Protein AF-A0A2E5GSG2-F1 (afdb_monomer_lite)

Sequence (131 aa):
MFDDRYSVNEILQDSNKKTLSARGALSRLFRVILDDFNITPMGWNRRMDTYLNDPVNGLPRSGKPRHTARGNINKQMASDPMTIKTFLKMMRFLGATRIRFSVELTIRKKVTQHSVELQFSEHQEPDEHEK

Foldseek 3Di:
DFPQPDFPQRLQPDQQSCLVVAPAPLLNVLSNVCNVVSPHPVNLVVLLVVCQPPCVNVHDPDDDRSVVVSVVLRSLNRGGPHDPVSSVVVCVSVVPQKDKDWDWDDDPNDIDIDIDIDGDDDDDDPPPPDD

Radius of gyration: 17.09 Å; chains: 1; bounding box: 40×28×60 Å

Secondary structure (DSSP, 8-state):
-----S-HHHHHHSTTTTGGG--SHHHHHHHHHHHHTT--HHHHHHHHHHHHH-GGGT--SSSHHHHHHHHHHHHHHH-SSPPHHHHHHHHHHTT-SEEEEEEEEEETTEEEEEEEEEEPPP--PPPS---

Structure (mmCIF, N/CA/C/O backbone):
data_AF-A0A2E5GSG2-F1
#
_entry.id   AF-A0A2E5GSG2-F1
#
loop_
_atom_site.group_PDB
_atom_site.id
_atom_site.type_symbol
_atom_site.label_atom_id
_atom_site.label_alt_id
_atom_site.label_comp_id
_atom_site.label_asym_id
_atom_site.label_entity_id
_atom_site.label_seq_id
_atom_site.pdbx_PDB_ins_code
_atom_site.Cartn_x
_atom_site.Cartn_y
_atom_site.Cartn_z
_atom_site.occupancy
_atom_site.B_iso_or_equiv
_atom_site.auth_seq_id
_atom_site.auth_comp_id
_atom_site.auth_asym_id
_atom_site.auth_atom_id
_atom_site.pdbx_PDB_model_num
ATOM 1 N N . MET A 1 1 ? 7.151 16.034 3.644 1.00 49.78 1 MET A N 1
ATOM 2 C CA . MET A 1 1 ? 8.365 15.202 3.515 1.00 49.78 1 MET A CA 1
ATOM 3 C C . MET A 1 1 ? 8.014 13.840 4.089 1.00 49.78 1 MET A C 1
ATOM 5 O O . MET A 1 1 ? 7.419 13.828 5.157 1.00 49.78 1 MET A O 1
ATOM 9 N N . PHE A 1 2 ? 8.235 12.740 3.365 1.00 58.16 2 PHE A N 1
ATOM 10 C CA . PHE A 1 2 ? 8.037 11.401 3.932 1.00 58.16 2 PHE A CA 1
ATOM 11 C C . PHE A 1 2 ? 9.218 11.108 4.862 1.00 58.16 2 PHE A C 1
ATOM 13 O O . PHE A 1 2 ? 10.358 11.375 4.483 1.00 58.16 2 PHE A O 1
ATOM 20 N N . ASP A 1 3 ? 8.939 10.671 6.086 1.00 63.97 3 ASP A N 1
ATOM 21 C CA . ASP A 1 3 ? 9.963 10.253 7.042 1.00 63.97 3 ASP A CA 1
ATOM 22 C C . ASP A 1 3 ? 10.120 8.730 6.931 1.00 63.97 3 ASP A C 1
ATOM 24 O O . ASP A 1 3 ? 9.380 7.956 7.546 1.00 63.97 3 ASP A O 1
ATOM 28 N N . ASP A 1 4 ? 11.030 8.317 6.050 1.00 71.94 4 ASP A N 1
ATOM 29 C CA . ASP A 1 4 ? 11.254 6.921 5.681 1.00 71.94 4 ASP A CA 1
ATOM 30 C C . ASP A 1 4 ? 12.302 6.313 6.625 1.00 71.94 4 ASP A C 1
ATOM 32 O O . ASP A 1 4 ? 13.493 6.261 6.322 1.00 71.94 4 ASP A O 1
ATOM 36 N N . ARG A 1 5 ? 11.857 5.861 7.803 1.00 83.50 5 ARG A N 1
ATOM 37 C CA . ARG A 1 5 ? 12.744 5.271 8.827 1.00 83.50 5 ARG A CA 1
ATOM 38 C C . ARG A 1 5 ? 13.402 3.960 8.387 1.00 83.50 5 ARG A C 1
ATOM 40 O O . ARG A 1 5 ? 14.458 3.604 8.898 1.00 83.50 5 ARG A O 1
ATOM 47 N N . TYR A 1 6 ? 12.742 3.227 7.496 1.00 91.12 6 TYR A N 1
ATOM 48 C CA . TYR A 1 6 ? 13.184 1.931 6.998 1.00 91.12 6 TYR A CA 1
ATOM 49 C C . TYR A 1 6 ? 13.087 1.915 5.481 1.00 91.12 6 TYR A C 1
ATOM 51 O O . TYR A 1 6 ? 12.114 2.399 4.906 1.00 91.12 6 TYR A O 1
ATOM 59 N N . SER A 1 7 ? 14.065 1.304 4.831 1.00 93.12 7 SER A N 1
ATOM 60 C CA . SER A 1 7 ? 13.979 0.967 3.420 1.00 93.12 7 SER A CA 1
ATOM 61 C C . SER A 1 7 ? 12.933 -0.123 3.171 1.00 93.12 7 SER A C 1
ATOM 63 O O . SER A 1 7 ? 12.577 -0.914 4.048 1.00 93.12 7 SER A O 1
ATOM 65 N N . VAL A 1 8 ? 12.482 -0.212 1.919 1.00 93.81 8 VAL A N 1
ATOM 66 C CA . VAL A 1 8 ? 11.583 -1.278 1.453 1.00 93.81 8 VAL A CA 1
ATOM 67 C C . VAL A 1 8 ? 12.141 -2.662 1.781 1.00 93.81 8 VAL A C 1
ATOM 69 O O . VAL A 1 8 ? 11.413 -3.505 2.293 1.00 93.81 8 VAL A O 1
ATOM 72 N N . ASN A 1 9 ? 13.431 -2.898 1.528 1.00 94.94 9 ASN A N 1
ATOM 73 C CA . ASN A 1 9 ? 14.046 -4.201 1.779 1.00 94.94 9 ASN A CA 1
ATOM 74 C C . ASN A 1 9 ? 14.049 -4.554 3.267 1.00 94.94 9 ASN A C 1
ATOM 76 O O . ASN A 1 9 ? 13.704 -5.680 3.609 1.00 94.94 9 ASN A O 1
ATOM 80 N N . GLU A 1 10 ? 14.364 -3.597 4.143 1.00 95.69 10 GLU A N 1
ATOM 81 C CA . GLU A 1 10 ? 14.314 -3.824 5.590 1.00 95.69 10 GLU A CA 1
ATOM 82 C C . GLU A 1 10 ? 12.904 -4.174 6.063 1.00 95.69 10 GLU A C 1
ATOM 84 O O . GLU A 1 10 ? 12.758 -5.034 6.923 1.00 95.69 10 GLU A O 1
ATOM 89 N N . ILE A 1 11 ? 11.863 -3.536 5.517 1.00 96.62 11 ILE A N 1
ATOM 90 C CA . ILE A 1 11 ? 10.471 -3.889 5.831 1.00 96.62 11 ILE A CA 1
ATOM 91 C C . ILE A 1 11 ? 10.158 -5.294 5.298 1.00 96.62 11 ILE A C 1
ATOM 93 O O . ILE A 1 11 ? 9.633 -6.118 6.033 1.00 96.62 11 ILE A O 1
ATOM 97 N N . LEU A 1 12 ? 10.487 -5.603 4.043 1.00 96.81 12 LEU A N 1
ATOM 98 C CA . LEU A 1 12 ? 10.094 -6.871 3.418 1.00 96.81 12 LEU A CA 1
ATOM 99 C C . LEU A 1 12 ? 10.829 -8.102 3.969 1.00 96.81 12 LEU A C 1
ATOM 101 O O . LEU A 1 12 ? 10.276 -9.201 3.904 1.00 96.81 12 LEU A O 1
ATOM 105 N N . GLN A 1 13 ? 12.052 -7.939 4.475 1.00 96.56 13 GLN A N 1
ATOM 106 C CA . GLN A 1 13 ? 12.850 -9.021 5.070 1.00 96.56 13 GLN A CA 1
ATOM 107 C C . GLN A 1 13 ? 12.551 -9.256 6.553 1.00 96.56 13 GLN A C 1
ATOM 109 O O . GLN A 1 13 ? 12.884 -10.314 7.081 1.00 96.56 13 GLN A O 1
ATOM 114 N N . ASP A 1 14 ? 11.945 -8.283 7.230 1.00 96.75 14 ASP A N 1
ATOM 115 C CA . ASP A 1 14 ? 11.563 -8.413 8.629 1.00 96.75 14 ASP A CA 1
ATOM 116 C C . ASP A 1 14 ? 10.425 -9.432 8.790 1.00 96.75 14 ASP A C 1
ATOM 118 O O . ASP A 1 14 ? 9.463 -9.429 8.016 1.00 96.75 14 ASP A O 1
ATOM 122 N N . SER A 1 15 ? 10.527 -10.295 9.804 1.00 93.56 15 SER A N 1
ATOM 123 C CA . SER A 1 15 ? 9.582 -11.393 10.033 1.00 93.56 15 SER A CA 1
ATOM 124 C C . SER A 1 15 ? 8.163 -10.938 10.369 1.00 93.56 15 SER A C 1
ATOM 126 O O . SER A 1 15 ? 7.250 -11.739 10.237 1.00 93.56 15 SER A O 1
ATOM 128 N N . ASN A 1 16 ? 7.969 -9.684 10.792 1.00 94.12 16 ASN A N 1
ATOM 129 C CA . ASN A 1 16 ? 6.645 -9.098 11.025 1.00 94.12 16 ASN A CA 1
ATOM 130 C C . ASN A 1 16 ? 6.389 -7.856 10.162 1.00 94.12 16 ASN A C 1
ATOM 132 O O . ASN A 1 16 ? 5.552 -7.009 10.500 1.00 94.12 16 ASN A O 1
ATOM 136 N N . LYS A 1 17 ? 7.171 -7.688 9.089 1.00 96.31 17 LYS A N 1
ATOM 137 C CA . LYS A 1 17 ? 7.152 -6.518 8.202 1.00 96.31 17 LYS A CA 1
ATOM 138 C C . LYS A 1 17 ? 7.311 -5.185 8.930 1.00 96.31 17 LYS A C 1
ATOM 140 O O . LYS A 1 17 ? 6.848 -4.151 8.449 1.00 96.31 17 LYS A O 1
ATOM 145 N N . LYS A 1 18 ? 7.945 -5.182 10.108 1.00 95.94 18 LYS A N 1
ATOM 146 C CA . LYS A 1 18 ? 8.046 -4.021 11.006 1.00 95.94 18 LYS A CA 1
ATOM 147 C C . LYS A 1 18 ? 6.684 -3.458 11.433 1.00 95.94 18 LYS A C 1
ATOM 149 O O . LYS A 1 18 ? 6.550 -2.257 11.668 1.00 95.94 18 LYS A O 1
ATOM 154 N N . THR A 1 19 ? 5.646 -4.283 11.542 1.00 95.31 19 THR A N 1
ATOM 155 C CA . THR A 1 19 ? 4.272 -3.839 11.857 1.00 95.31 19 THR A CA 1
ATOM 156 C C . THR A 1 19 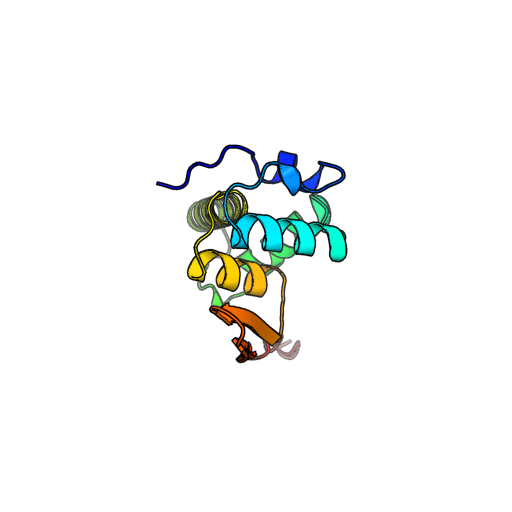? 4.190 -3.081 13.187 1.00 95.31 19 THR A C 1
ATOM 158 O O . THR A 1 19 ? 3.503 -2.060 13.300 1.00 95.31 19 THR A O 1
ATOM 161 N N . LEU A 1 20 ? 4.936 -3.537 14.198 1.00 92.62 20 LEU A N 1
ATOM 162 C CA . LEU A 1 20 ? 4.915 -2.935 15.532 1.00 92.62 20 LEU A CA 1
ATOM 163 C C . LEU A 1 20 ? 5.548 -1.540 15.578 1.00 92.62 20 LEU A C 1
ATOM 165 O O . LEU A 1 20 ? 5.104 -0.715 16.372 1.00 92.62 20 LEU A O 1
ATOM 169 N N . SER A 1 21 ? 6.521 -1.252 14.708 1.00 92.81 21 SER A N 1
ATOM 170 C CA . SER A 1 21 ? 7.226 0.036 14.666 1.00 92.81 21 SER A CA 1
ATOM 171 C C . SER A 1 21 ? 6.594 1.067 13.724 1.00 92.81 21 SER A C 1
ATOM 173 O O . SER A 1 21 ? 7.143 2.156 13.562 1.00 92.81 21 SER A O 1
ATOM 175 N N . ALA A 1 22 ? 5.461 0.738 13.096 1.00 94.50 22 ALA A N 1
ATOM 176 C CA . ALA A 1 22 ? 4.704 1.662 12.259 1.00 94.50 22 ALA A CA 1
ATOM 177 C C . ALA A 1 22 ? 3.981 2.721 13.106 1.00 94.50 22 ALA A C 1
ATOM 179 O O . ALA A 1 22 ? 3.277 2.380 14.058 1.00 94.50 22 ALA A O 1
ATOM 180 N N . ARG A 1 23 ? 4.125 3.998 12.738 1.00 92.12 23 ARG A N 1
ATOM 181 C CA . ARG A 1 23 ? 3.545 5.142 13.463 1.00 92.12 23 ARG A CA 1
ATOM 182 C C . ARG A 1 23 ? 2.130 5.492 12.999 1.00 92.12 23 ARG A C 1
ATOM 184 O O . ARG A 1 23 ? 1.329 5.966 13.799 1.00 92.12 23 ARG A O 1
ATOM 191 N N . GLY A 1 24 ? 1.811 5.273 11.721 1.00 92.19 24 GLY A N 1
ATOM 192 C CA . GLY A 1 24 ? 0.481 5.531 11.156 1.00 92.19 24 GLY A CA 1
ATOM 193 C C . GLY A 1 24 ? -0.420 4.294 11.116 1.00 92.19 24 GLY A C 1
ATOM 194 O O . GLY A 1 24 ? 0.041 3.209 10.767 1.00 92.19 24 GLY A O 1
ATOM 195 N N . ALA A 1 25 ? -1.725 4.459 11.373 1.00 94.69 25 ALA A N 1
ATOM 196 C CA . ALA A 1 25 ? -2.702 3.365 11.272 1.00 94.69 25 ALA A CA 1
ATOM 197 C C . ALA A 1 25 ? -2.700 2.706 9.880 1.00 94.69 25 ALA A C 1
ATOM 199 O O . ALA A 1 25 ? -2.710 1.483 9.777 1.00 94.69 25 ALA A O 1
ATOM 200 N N . LEU A 1 26 ? -2.601 3.508 8.811 1.00 96.31 26 LEU A N 1
ATOM 201 C CA . LEU A 1 26 ? -2.512 2.999 7.439 1.00 96.31 26 LEU A CA 1
ATOM 202 C C . LEU A 1 26 ? -1.153 2.369 7.121 1.00 96.31 26 LEU A C 1
ATOM 204 O O . LEU A 1 26 ? -1.118 1.372 6.410 1.00 96.31 26 LEU A O 1
ATOM 208 N N . SER A 1 27 ? -0.048 2.894 7.666 1.00 96.50 27 SER A N 1
ATOM 209 C CA . SER A 1 27 ? 1.272 2.259 7.533 1.00 96.50 27 SER A CA 1
ATOM 210 C C . SER A 1 27 ? 1.270 0.876 8.180 1.00 96.50 27 SER A C 1
ATOM 212 O O . SER A 1 27 ? 1.775 -0.087 7.610 1.00 96.50 27 SER A O 1
ATOM 214 N N . ARG A 1 28 ? 0.682 0.775 9.381 1.00 96.69 28 ARG A N 1
ATOM 215 C CA . ARG A 1 28 ? 0.551 -0.482 10.114 1.00 96.69 28 ARG A CA 1
ATOM 216 C C . ARG A 1 28 ? -0.334 -1.460 9.352 1.00 96.69 28 ARG A C 1
ATOM 218 O O . ARG A 1 28 ? 0.095 -2.582 9.121 1.00 96.69 28 ARG A O 1
ATOM 225 N N . LEU A 1 29 ? -1.519 -1.024 8.922 1.00 96.81 29 LEU A N 1
ATOM 226 C CA . LEU A 1 29 ? -2.429 -1.844 8.123 1.00 96.81 29 LEU A CA 1
ATOM 227 C C . LEU A 1 29 ? -1.751 -2.344 6.843 1.00 96.81 29 LEU A C 1
ATOM 229 O O . LEU A 1 29 ? -1.853 -3.517 6.511 1.00 96.81 29 LEU A O 1
ATOM 233 N N . PHE A 1 30 ? -1.012 -1.477 6.150 1.00 97.38 30 PHE A N 1
ATOM 234 C CA . PHE A 1 30 ? -0.273 -1.867 4.956 1.00 97.38 30 PHE A CA 1
ATOM 235 C C . PHE A 1 30 ? 0.775 -2.946 5.243 1.00 97.38 30 PHE A C 1
ATOM 237 O O . PHE A 1 30 ? 0.870 -3.908 4.491 1.00 97.38 30 PHE A O 1
ATOM 244 N N . ARG A 1 31 ? 1.533 -2.826 6.339 1.00 97.44 31 ARG A N 1
ATOM 245 C CA . ARG A 1 31 ? 2.529 -3.835 6.737 1.00 97.44 31 ARG A CA 1
ATOM 246 C C . ARG A 1 31 ? 1.896 -5.174 7.109 1.00 97.44 31 ARG A C 1
ATOM 248 O O . ARG A 1 31 ? 2.438 -6.194 6.705 1.00 97.44 31 ARG A O 1
ATOM 255 N N . VAL A 1 32 ? 0.736 -5.167 7.772 1.00 97.50 32 VAL A N 1
ATOM 256 C CA . VAL A 1 32 ? -0.056 -6.389 8.007 1.00 97.50 32 VAL A CA 1
ATOM 257 C C . VAL A 1 32 ? -0.448 -7.031 6.678 1.00 97.50 32 VAL A C 1
ATOM 259 O O . VAL A 1 32 ? -0.187 -8.205 6.477 1.00 97.50 32 VAL A O 1
ATOM 262 N N . ILE A 1 33 ? -0.953 -6.253 5.715 1.00 97.25 33 ILE A N 1
ATOM 263 C CA . ILE A 1 33 ? -1.299 -6.771 4.380 1.00 97.25 33 ILE A CA 1
ATOM 264 C C . ILE A 1 33 ? -0.068 -7.371 3.678 1.00 97.25 33 ILE A C 1
ATOM 266 O O . ILE A 1 33 ? -0.159 -8.419 3.046 1.00 97.25 33 ILE A O 1
ATOM 270 N N . LEU A 1 34 ? 1.105 -6.738 3.773 1.00 97.50 34 LEU A N 1
ATOM 271 C CA . LEU A 1 34 ? 2.333 -7.310 3.208 1.00 97.50 34 LEU A CA 1
ATOM 272 C C . LEU A 1 34 ? 2.696 -8.657 3.844 1.00 97.50 34 LEU A C 1
ATOM 274 O O . LEU A 1 34 ? 3.278 -9.500 3.161 1.00 97.50 34 LEU A O 1
ATOM 278 N N . ASP A 1 35 ? 2.398 -8.832 5.127 1.00 97.06 35 ASP A N 1
ATOM 279 C CA . ASP A 1 35 ? 2.647 -10.063 5.869 1.00 97.06 35 ASP A CA 1
ATOM 280 C C . ASP A 1 35 ? 1.634 -11.152 5.497 1.00 97.06 35 ASP A C 1
ATOM 282 O O . ASP A 1 35 ? 2.030 -12.226 5.050 1.00 97.06 35 ASP A O 1
ATOM 286 N N . ASP A 1 36 ? 0.339 -10.825 5.536 1.00 97.19 36 ASP A N 1
ATOM 287 C CA . ASP A 1 36 ? -0.775 -11.721 5.197 1.00 97.19 36 ASP A CA 1
ATOM 288 C C . ASP A 1 36 ? -0.636 -12.309 3.784 1.00 97.19 36 ASP A C 1
ATOM 290 O O . ASP A 1 36 ? -0.896 -13.489 3.553 1.00 97.19 36 ASP A O 1
ATOM 294 N N . PHE A 1 37 ? -0.190 -11.493 2.822 1.00 96.06 37 PHE A N 1
ATOM 295 C CA . PHE A 1 37 ? 0.038 -11.918 1.437 1.00 96.06 37 PHE A CA 1
ATOM 296 C C . PHE A 1 37 ? 1.469 -12.412 1.170 1.00 96.06 37 PHE A C 1
ATOM 298 O O . PHE A 1 37 ? 1.838 -12.620 0.011 1.00 96.06 37 PHE A O 1
ATOM 305 N N . ASN A 1 38 ? 2.285 -12.584 2.216 1.00 96.06 38 ASN A N 1
ATOM 306 C CA . ASN A 1 38 ? 3.673 -13.043 2.161 1.00 96.06 38 ASN A CA 1
ATOM 307 C C . ASN A 1 38 ? 4.506 -12.330 1.078 1.00 96.06 38 ASN A C 1
ATOM 309 O O . ASN A 1 38 ? 5.191 -12.941 0.249 1.00 96.06 38 ASN A O 1
ATOM 313 N N . ILE A 1 39 ? 4.429 -11.000 1.045 1.00 96.94 39 ILE A N 1
ATOM 314 C CA . ILE A 1 39 ? 5.160 -10.204 0.065 1.00 96.94 39 ILE A CA 1
ATOM 315 C C . ILE A 1 39 ? 6.650 -10.221 0.421 1.00 96.94 39 ILE A C 1
ATOM 317 O O . ILE A 1 39 ? 7.089 -9.683 1.442 1.00 96.94 39 ILE A O 1
ATOM 321 N N . THR A 1 40 ? 7.440 -10.847 -0.449 1.00 96.88 40 THR A N 1
ATOM 322 C CA . THR A 1 40 ? 8.902 -10.940 -0.341 1.00 96.88 40 THR A CA 1
ATOM 323 C C . THR A 1 40 ? 9.592 -9.860 -1.182 1.00 96.88 40 THR A C 1
ATOM 325 O O . THR A 1 40 ? 8.970 -9.302 -2.091 1.00 96.88 40 THR A O 1
ATOM 328 N N . PRO A 1 41 ? 10.895 -9.585 -0.970 1.00 96.94 41 PRO A N 1
ATOM 329 C CA . PRO A 1 41 ? 11.660 -8.703 -1.858 1.00 96.94 41 PRO A CA 1
ATOM 330 C C . PRO A 1 41 ? 11.600 -9.127 -3.334 1.00 96.94 41 PRO A C 1
ATOM 332 O O . PRO A 1 41 ? 11.491 -8.286 -4.225 1.00 96.94 41 PRO A O 1
ATOM 335 N N . MET A 1 42 ? 11.609 -10.436 -3.604 1.00 96.25 42 MET A N 1
ATOM 336 C CA . MET A 1 42 ? 11.469 -10.972 -4.960 1.00 96.25 42 MET A CA 1
ATOM 337 C C . MET A 1 42 ? 10.071 -10.698 -5.531 1.00 96.25 42 MET A C 1
ATOM 339 O O . MET A 1 42 ? 9.954 -10.204 -6.652 1.00 96.25 42 MET A O 1
ATOM 343 N N . GLY A 1 43 ? 9.016 -10.952 -4.748 1.00 96.19 43 GLY A N 1
ATOM 344 C CA . GLY A 1 43 ? 7.636 -10.659 -5.145 1.00 96.19 43 GLY A CA 1
ATOM 345 C C . GLY A 1 43 ? 7.402 -9.167 -5.395 1.00 96.19 43 GLY A C 1
ATOM 346 O O . GLY A 1 43 ? 6.737 -8.795 -6.360 1.00 96.19 43 GLY A O 1
ATOM 347 N N . TRP A 1 44 ? 8.011 -8.304 -4.580 1.00 96.62 44 TRP A N 1
ATOM 348 C CA . TRP A 1 44 ? 7.987 -6.857 -4.779 1.00 96.62 44 TRP A CA 1
ATOM 349 C C . TRP A 1 44 ? 8.667 -6.440 -6.082 1.00 96.62 44 TRP A C 1
ATOM 351 O O . TRP A 1 44 ? 8.094 -5.668 -6.847 1.00 96.62 44 TRP A O 1
ATOM 361 N N . ASN A 1 45 ? 9.858 -6.975 -6.370 1.00 96.00 45 ASN A N 1
ATOM 362 C CA . ASN A 1 45 ? 10.569 -6.683 -7.615 1.00 96.00 45 ASN A CA 1
ATOM 363 C C . ASN A 1 45 ? 9.775 -7.126 -8.846 1.00 96.00 45 ASN A C 1
ATOM 365 O O . ASN A 1 45 ? 9.644 -6.341 -9.778 1.00 96.00 45 ASN A O 1
ATOM 369 N N . ARG A 1 46 ? 9.159 -8.315 -8.817 1.00 95.44 46 ARG A N 1
ATOM 370 C CA . ARG A 1 46 ? 8.293 -8.775 -9.911 1.00 95.44 46 ARG A CA 1
ATOM 371 C C . ARG A 1 46 ? 7.134 -7.806 -10.164 1.00 95.44 46 ARG A C 1
ATOM 373 O O . ARG A 1 46 ? 6.893 -7.428 -11.304 1.00 95.44 46 ARG A O 1
ATOM 380 N N . ARG A 1 47 ? 6.452 -7.354 -9.105 1.00 95.25 47 ARG A N 1
ATOM 381 C CA . ARG A 1 47 ? 5.365 -6.360 -9.207 1.00 95.25 47 ARG A CA 1
ATOM 382 C C . ARG A 1 47 ? 5.864 -5.001 -9.689 1.00 95.25 47 ARG A C 1
ATOM 384 O O . ARG A 1 47 ? 5.185 -4.339 -10.466 1.00 95.25 47 ARG A O 1
ATOM 391 N N . MET A 1 48 ? 7.059 -4.598 -9.261 1.00 95.81 48 MET A N 1
ATOM 392 C CA . MET A 1 48 ? 7.712 -3.384 -9.744 1.00 95.81 48 MET A CA 1
ATOM 393 C C . MET A 1 48 ? 7.966 -3.460 -11.246 1.00 95.81 48 MET A C 1
ATOM 395 O O . MET A 1 48 ? 7.707 -2.491 -11.952 1.00 95.81 48 MET A O 1
ATOM 399 N N . ASP A 1 49 ? 8.443 -4.597 -11.742 1.00 93.94 49 ASP A N 1
ATOM 400 C CA . ASP A 1 49 ? 8.694 -4.779 -13.167 1.00 93.94 49 ASP A CA 1
ATOM 401 C C . ASP A 1 49 ? 7.385 -4.755 -13.966 1.00 93.94 49 ASP A C 1
ATOM 403 O O . ASP A 1 49 ? 7.319 -4.051 -14.971 1.00 93.94 49 ASP A O 1
ATOM 407 N N . THR A 1 50 ? 6.317 -5.397 -13.475 1.00 92.56 50 THR A N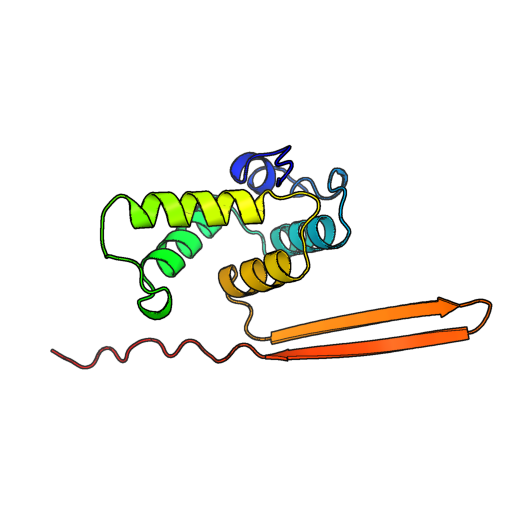 1
ATOM 408 C CA . THR A 1 50 ? 4.967 -5.270 -14.054 1.00 92.56 50 THR A CA 1
ATOM 409 C C . THR A 1 50 ? 4.515 -3.808 -14.105 1.00 92.56 50 THR A C 1
ATOM 411 O O . THR A 1 50 ? 4.178 -3.313 -15.174 1.00 92.56 50 THR A O 1
ATOM 414 N N . TYR A 1 51 ? 4.589 -3.080 -12.987 1.00 91.75 51 TYR A N 1
ATOM 415 C CA . TYR A 1 51 ? 4.202 -1.666 -12.915 1.00 91.75 51 TYR A CA 1
ATOM 416 C C . TYR A 1 51 ? 4.990 -0.783 -13.895 1.00 91.75 51 TYR A C 1
ATOM 418 O O . TYR A 1 51 ? 4.430 0.103 -14.53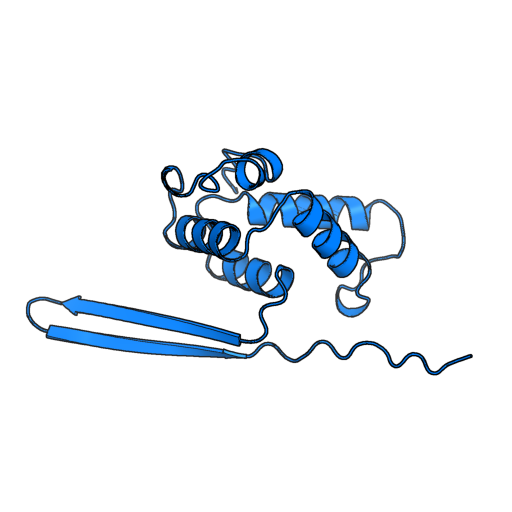7 1.00 91.75 51 TYR A O 1
ATOM 426 N N . LEU A 1 52 ? 6.301 -1.006 -14.022 1.00 91.69 52 LEU A N 1
ATOM 427 C CA . LEU A 1 52 ? 7.145 -0.224 -14.924 1.00 91.69 52 LEU A CA 1
ATOM 428 C C . LEU A 1 52 ? 6.918 -0.572 -16.402 1.00 91.69 52 LEU A C 1
ATOM 430 O O . LEU A 1 52 ? 7.250 0.243 -17.261 1.00 91.69 52 LEU A O 1
ATOM 434 N N . ASN A 1 53 ? 6.433 -1.774 -16.709 1.00 90.69 53 ASN A N 1
ATOM 435 C CA . ASN A 1 53 ? 6.183 -2.233 -18.077 1.00 90.69 53 ASN A CA 1
ATOM 436 C C . ASN A 1 53 ? 4.740 -2.009 -18.537 1.00 90.69 53 ASN A C 1
ATOM 438 O O . ASN A 1 53 ? 4.480 -2.078 -19.734 1.00 90.69 53 ASN A O 1
ATOM 442 N N . ASP A 1 54 ? 3.832 -1.721 -17.611 1.00 86.25 54 ASP A N 1
ATOM 443 C CA . ASP A 1 54 ? 2.441 -1.416 -17.910 1.00 86.25 54 ASP A CA 1
ATOM 444 C C . ASP A 1 54 ? 2.324 -0.071 -18.668 1.00 86.25 54 ASP A C 1
ATOM 446 O O . ASP A 1 54 ? 2.673 0.989 -18.121 1.00 86.25 54 ASP A O 1
ATOM 450 N N . PRO A 1 55 ? 1.841 -0.088 -19.928 1.00 84.50 55 PRO A N 1
ATOM 451 C CA . PRO A 1 55 ? 1.741 1.100 -20.769 1.00 84.50 55 PRO A CA 1
ATOM 452 C C . PRO A 1 55 ? 0.763 2.146 -20.218 1.00 84.50 55 PRO A C 1
ATOM 454 O O . PRO A 1 55 ? 0.941 3.334 -20.492 1.00 84.50 55 PRO A O 1
ATOM 457 N N . VAL A 1 56 ? -0.210 1.755 -19.385 1.00 83.12 56 VAL A N 1
ATOM 458 C CA . VAL A 1 56 ? -1.169 2.678 -18.751 1.00 83.12 56 VAL A CA 1
ATOM 459 C C . VAL A 1 56 ? -0.462 3.647 -17.800 1.00 83.12 56 VAL A C 1
ATOM 461 O O . VAL A 1 56 ? -0.919 4.773 -17.593 1.00 83.12 56 VAL A O 1
ATOM 464 N N . ASN A 1 57 ? 0.700 3.262 -17.263 1.00 84.25 57 ASN A N 1
ATOM 465 C CA . ASN A 1 57 ? 1.508 4.137 -16.415 1.00 84.25 57 ASN A CA 1
ATOM 466 C C . ASN A 1 57 ? 2.305 5.186 -17.212 1.00 84.25 57 ASN A C 1
ATOM 468 O O . ASN A 1 57 ? 2.952 6.042 -16.603 1.00 84.25 57 ASN A O 1
ATOM 472 N N . GLY A 1 58 ? 2.269 5.146 -18.553 1.00 83.81 58 GLY A N 1
ATOM 473 C CA . GLY A 1 58 ? 2.875 6.156 -19.428 1.00 83.81 58 GLY A CA 1
ATOM 474 C C . GLY A 1 58 ? 4.398 6.253 -19.306 1.00 83.81 58 GLY A C 1
ATOM 475 O O . GLY A 1 58 ? 4.979 7.313 -19.544 1.00 83.81 58 GLY A O 1
ATOM 476 N N . LEU A 1 59 ? 5.058 5.173 -18.876 1.00 86.94 59 LEU A N 1
ATOM 477 C CA . LEU A 1 59 ? 6.501 5.151 -18.663 1.00 86.94 59 LEU A CA 1
ATOM 478 C C . LEU A 1 59 ? 7.238 4.701 -19.934 1.00 86.94 59 LEU A C 1
ATOM 480 O O . LEU A 1 59 ? 6.894 3.671 -20.513 1.00 86.94 59 LEU A O 1
ATOM 484 N N . PRO A 1 60 ? 8.305 5.409 -20.348 1.00 85.31 60 PRO A N 1
ATOM 485 C CA . PRO A 1 60 ? 9.184 4.935 -21.410 1.00 85.31 60 PRO A CA 1
ATOM 486 C C . PRO A 1 60 ? 9.795 3.562 -21.085 1.00 85.31 60 PRO A C 1
ATOM 488 O O . PRO A 1 60 ? 10.057 3.233 -19.922 1.00 85.31 60 PRO A O 1
ATOM 491 N N . ARG A 1 61 ? 10.093 2.775 -22.128 1.00 77.62 61 ARG A N 1
ATOM 492 C CA . ARG A 1 61 ? 10.669 1.421 -21.999 1.00 77.62 61 ARG A CA 1
ATOM 493 C C . ARG A 1 61 ? 12.061 1.399 -21.359 1.00 77.62 61 ARG A C 1
ATOM 495 O O . ARG A 1 61 ? 12.444 0.389 -20.778 1.00 77.62 61 ARG A O 1
ATOM 502 N N . SER A 1 62 ? 12.805 2.505 -21.388 1.00 81.50 62 SER A N 1
ATOM 503 C CA . SER A 1 62 ? 14.140 2.595 -20.789 1.00 81.50 62 SER A CA 1
ATOM 504 C C . SER A 1 62 ? 14.463 3.999 -20.263 1.00 81.50 62 SER A C 1
ATOM 506 O O . SER A 1 62 ? 13.805 4.987 -20.589 1.00 81.50 62 SER A O 1
ATOM 508 N N . GLY A 1 63 ? 15.486 4.079 -19.406 1.00 86.38 63 GLY A N 1
ATOM 509 C CA . GLY A 1 63 ? 16.114 5.337 -19.004 1.00 86.38 63 GLY A CA 1
ATOM 510 C C . GLY A 1 63 ? 15.674 5.917 -17.656 1.00 86.38 63 GLY A C 1
ATOM 511 O O . GLY A 1 63 ? 14.997 5.287 -16.839 1.00 86.38 63 GLY A O 1
ATOM 512 N N . LYS A 1 64 ? 16.098 7.165 -17.426 1.00 88.75 64 LYS A N 1
ATOM 513 C CA . LYS A 1 64 ? 15.926 7.932 -16.178 1.00 88.75 64 LYS A CA 1
ATOM 514 C C . LYS A 1 64 ? 14.492 7.922 -15.608 1.00 88.75 64 LYS A C 1
ATOM 516 O O . LYS A 1 64 ? 14.370 7.734 -14.396 1.00 88.75 64 LYS A O 1
ATOM 521 N N . PRO A 1 65 ? 13.412 8.038 -16.412 1.00 88.38 65 PRO A N 1
ATOM 522 C CA . PRO A 1 65 ? 12.044 8.044 -15.886 1.00 88.38 65 PRO A CA 1
ATOM 523 C C . PRO A 1 65 ? 11.668 6.776 -15.107 1.00 88.38 65 PRO A C 1
ATOM 525 O O . PRO A 1 65 ? 11.009 6.869 -14.073 1.00 88.38 65 PRO A O 1
ATOM 528 N N . ARG A 1 66 ? 12.143 5.598 -15.537 1.00 92.00 66 ARG A N 1
ATOM 529 C CA . ARG A 1 66 ? 11.876 4.323 -14.847 1.00 92.00 66 ARG A CA 1
ATOM 530 C C . ARG A 1 66 ? 12.546 4.267 -13.480 1.00 92.00 66 ARG A C 1
ATOM 532 O O . ARG A 1 66 ? 11.924 3.857 -12.503 1.00 92.00 66 ARG A O 1
ATOM 539 N N . HIS A 1 67 ? 13.797 4.721 -13.393 1.00 90.69 67 HIS A N 1
ATOM 540 C CA . HIS A 1 67 ? 14.520 4.797 -12.122 1.00 90.69 67 HIS A CA 1
ATOM 541 C C . HIS A 1 67 ? 13.828 5.750 -11.145 1.00 90.69 67 HIS A C 1
ATOM 543 O O . HIS A 1 67 ? 13.649 5.412 -9.974 1.00 90.69 67 HIS A O 1
ATOM 549 N N . THR A 1 68 ? 13.372 6.907 -11.633 1.00 92.25 68 THR A N 1
ATOM 550 C CA . THR A 1 68 ? 12.593 7.857 -10.832 1.00 92.25 68 THR A CA 1
ATOM 551 C C . THR A 1 68 ? 11.270 7.248 -10.366 1.00 92.25 68 THR A C 1
ATOM 553 O O . THR A 1 68 ? 10.943 7.350 -9.185 1.00 92.25 68 THR A O 1
ATOM 556 N N . ALA A 1 69 ? 10.531 6.565 -11.245 1.00 92.81 69 ALA A N 1
ATOM 557 C CA . ALA A 1 69 ? 9.278 5.902 -10.892 1.00 92.81 69 ALA A CA 1
ATOM 558 C C . ALA A 1 69 ? 9.479 4.817 -9.819 1.00 92.81 69 ALA A C 1
ATOM 560 O O . ALA A 1 69 ? 8.779 4.832 -8.806 1.00 92.81 69 ALA A O 1
ATOM 561 N N . ARG A 1 70 ? 10.487 3.947 -9.981 1.00 94.69 70 ARG A N 1
ATOM 562 C CA . ARG A 1 70 ? 10.866 2.927 -8.987 1.00 94.69 70 ARG A CA 1
ATOM 563 C C . ARG A 1 70 ? 11.218 3.557 -7.639 1.00 94.69 70 ARG A C 1
ATOM 565 O O . ARG A 1 70 ? 10.708 3.128 -6.607 1.00 94.69 70 ARG A O 1
ATOM 572 N N . GLY A 1 71 ? 12.052 4.598 -7.645 1.00 94.19 71 GLY A N 1
ATOM 573 C CA . GLY A 1 71 ? 12.420 5.329 -6.432 1.00 94.19 71 GLY A CA 1
ATOM 574 C C . GLY A 1 71 ? 11.207 5.942 -5.730 1.00 94.19 71 GLY A C 1
ATOM 575 O O . GLY A 1 71 ? 11.086 5.845 -4.513 1.00 94.19 71 GLY A O 1
ATOM 576 N N . ASN A 1 72 ? 10.273 6.513 -6.492 1.00 93.62 72 ASN A N 1
ATOM 577 C CA . ASN A 1 72 ? 9.048 7.096 -5.951 1.00 93.62 72 ASN A CA 1
ATOM 578 C C . ASN A 1 72 ? 8.115 6.047 -5.338 1.00 93.62 72 ASN A C 1
ATOM 580 O O . ASN A 1 72 ? 7.570 6.295 -4.266 1.00 93.62 72 ASN A O 1
ATOM 584 N N . ILE A 1 73 ? 7.935 4.890 -5.985 1.00 95.12 73 ILE A N 1
ATOM 585 C CA . ILE A 1 73 ? 7.139 3.787 -5.426 1.00 95.12 73 ILE A CA 1
ATOM 586 C C . ILE A 1 73 ? 7.782 3.264 -4.141 1.00 95.12 73 ILE A C 1
ATOM 588 O O . ILE A 1 73 ? 7.090 3.121 -3.138 1.00 95.12 73 ILE A O 1
ATOM 592 N N . ASN A 1 74 ? 9.102 3.062 -4.128 1.00 95.62 74 ASN A N 1
ATOM 593 C CA . ASN A 1 74 ? 9.803 2.597 -2.932 1.00 95.62 74 ASN A CA 1
ATOM 594 C C . ASN A 1 74 ? 9.691 3.589 -1.763 1.00 95.62 74 ASN A C 1
ATOM 596 O O . ASN A 1 74 ? 9.418 3.171 -0.644 1.00 95.62 74 ASN A O 1
ATOM 600 N N . LYS A 1 75 ? 9.826 4.897 -2.015 1.00 94.06 75 LYS A N 1
ATOM 601 C CA . LYS A 1 75 ? 9.594 5.935 -0.993 1.00 94.06 75 LYS A CA 1
ATOM 602 C C . LYS A 1 75 ? 8.154 5.925 -0.485 1.00 94.06 75 LYS A C 1
ATOM 604 O O . LYS A 1 75 ? 7.896 6.003 0.706 1.00 94.06 75 LYS A O 1
ATOM 609 N N . GLN A 1 76 ? 7.188 5.791 -1.390 1.00 94.44 76 GLN A N 1
ATOM 610 C CA . GLN A 1 76 ? 5.774 5.732 -1.020 1.00 94.44 76 GLN A CA 1
ATOM 611 C C . GLN A 1 76 ? 5.459 4.502 -0.163 1.00 94.44 76 GLN A C 1
ATOM 613 O O . GLN A 1 76 ? 4.771 4.647 0.840 1.00 94.44 76 GLN A O 1
ATOM 618 N N . MET A 1 77 ? 6.002 3.335 -0.505 1.00 93.69 77 MET A N 1
ATOM 619 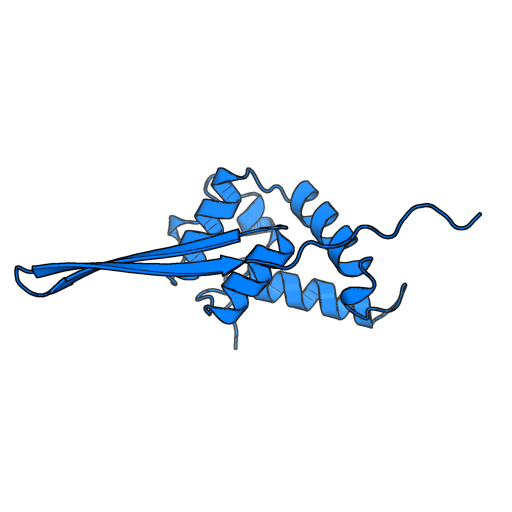C CA . MET A 1 77 ? 5.923 2.101 0.284 1.00 93.69 77 MET A CA 1
ATOM 620 C C . MET A 1 77 ? 6.554 2.260 1.675 1.00 93.69 77 MET A C 1
ATOM 622 O O . MET A 1 77 ? 5.975 1.822 2.665 1.00 93.69 77 MET A O 1
ATOM 626 N N . ALA A 1 78 ? 7.722 2.900 1.750 1.00 94.31 78 ALA A N 1
ATOM 627 C CA . ALA A 1 78 ? 8.461 3.105 2.994 1.00 94.31 78 ALA A CA 1
ATOM 628 C C . ALA A 1 78 ? 7.866 4.197 3.900 1.00 94.31 78 ALA A C 1
ATOM 630 O O . ALA A 1 78 ? 8.183 4.232 5.092 1.00 94.31 78 ALA A O 1
ATOM 631 N N . SER A 1 79 ? 7.003 5.059 3.350 1.00 93.25 79 SER A N 1
ATOM 632 C CA . SER A 1 79 ? 6.480 6.218 4.066 1.00 93.25 79 SER A CA 1
ATOM 633 C C . SER A 1 79 ? 5.772 5.848 5.363 1.00 93.25 79 SER A C 1
ATOM 635 O O . SER A 1 79 ? 4.908 4.973 5.406 1.00 93.25 79 SER A O 1
ATOM 637 N N . ASP A 1 80 ? 6.126 6.549 6.439 1.00 92.88 80 ASP A N 1
ATOM 638 C CA . ASP A 1 80 ? 5.490 6.378 7.736 1.00 92.88 80 ASP A CA 1
ATOM 639 C C . ASP A 1 80 ? 5.417 7.714 8.498 1.00 92.88 80 ASP A C 1
ATOM 641 O O . ASP A 1 80 ? 6.453 8.208 8.945 1.00 92.88 80 ASP A O 1
ATOM 645 N N . PRO A 1 81 ? 4.225 8.310 8.692 1.00 94.75 81 PRO A N 1
ATOM 646 C CA . PRO A 1 81 ? 2.905 7.758 8.384 1.00 94.75 81 PRO A CA 1
ATOM 647 C C . PRO A 1 81 ? 2.519 7.820 6.892 1.00 94.75 81 PRO A C 1
ATOM 649 O O . PRO A 1 81 ? 2.816 8.788 6.191 1.00 94.75 81 PRO A O 1
ATOM 652 N N . MET A 1 82 ? 1.773 6.813 6.427 1.00 94.81 82 MET A N 1
ATOM 653 C CA . MET A 1 82 ? 1.123 6.804 5.113 1.00 94.81 82 MET A CA 1
ATOM 654 C C . MET A 1 82 ? -0.141 7.668 5.083 1.00 94.81 82 MET A C 1
ATOM 656 O O . MET A 1 82 ? -0.972 7.626 5.990 1.00 94.81 82 MET A O 1
ATOM 660 N N . THR A 1 83 ? -0.343 8.373 3.968 1.00 95.62 83 THR A N 1
ATOM 661 C CA . THR A 1 83 ? -1.639 8.990 3.634 1.00 95.62 83 THR A CA 1
ATOM 662 C C . THR A 1 83 ? -2.581 7.969 2.989 1.00 95.62 83 THR A C 1
ATOM 664 O O . THR A 1 83 ? -2.120 7.003 2.380 1.00 95.62 83 THR A O 1
ATOM 667 N N . ILE A 1 84 ? -3.899 8.215 3.016 1.00 95.00 84 ILE A N 1
ATOM 668 C CA . ILE A 1 84 ? -4.878 7.358 2.319 1.00 95.00 84 ILE A CA 1
ATOM 669 C C . ILE A 1 84 ? -4.612 7.275 0.810 1.00 95.00 84 ILE A C 1
ATOM 671 O O . ILE A 1 84 ? -4.720 6.205 0.219 1.00 95.00 84 ILE A O 1
ATOM 675 N N . LYS A 1 85 ? -4.168 8.376 0.189 1.00 95.12 85 LYS A N 1
ATOM 676 C CA . LYS A 1 85 ? -3.789 8.409 -1.231 1.00 95.12 85 LYS A CA 1
ATOM 677 C C . LYS A 1 85 ? -2.612 7.475 -1.515 1.00 95.12 85 LYS A C 1
ATOM 679 O O . LYS A 1 85 ? -2.646 6.729 -2.491 1.00 95.12 85 LYS A O 1
ATOM 684 N N . THR A 1 86 ? -1.583 7.509 -0.665 1.00 95.69 86 THR A N 1
ATOM 685 C CA . THR A 1 86 ? -0.431 6.603 -0.768 1.00 95.69 86 THR A CA 1
ATOM 686 C C . THR A 1 86 ? -0.864 5.155 -0.571 1.00 95.69 86 THR A C 1
ATOM 688 O O . THR A 1 86 ? -0.524 4.312 -1.395 1.00 95.69 86 THR A O 1
ATOM 691 N N . PHE A 1 87 ? -1.666 4.883 0.461 1.00 96.25 87 PHE A N 1
ATOM 692 C CA . PHE A 1 87 ? -2.188 3.551 0.754 1.00 96.25 87 PHE A CA 1
ATOM 693 C C . PHE A 1 87 ? -2.947 2.961 -0.444 1.00 96.25 87 PHE A C 1
ATOM 695 O O . PHE A 1 87 ? -2.590 1.892 -0.930 1.00 96.25 87 PHE A O 1
ATOM 702 N N . LEU A 1 88 ? -3.923 3.690 -0.998 1.00 95.00 88 LEU A N 1
ATOM 703 C CA . LEU A 1 88 ? -4.697 3.248 -2.165 1.00 95.00 88 LEU A CA 1
ATOM 704 C C . LEU A 1 88 ? -3.816 3.005 -3.394 1.00 95.00 88 LEU A C 1
ATOM 706 O O . LEU A 1 88 ? -4.018 2.035 -4.122 1.00 95.00 88 LEU A O 1
ATOM 710 N N . LYS A 1 89 ? -2.808 3.857 -3.617 1.00 93.44 89 LYS A N 1
ATOM 711 C CA . LYS A 1 89 ? -1.843 3.649 -4.699 1.00 93.44 89 LYS A CA 1
ATOM 712 C C . LYS A 1 89 ? -1.034 2.364 -4.494 1.00 93.44 89 LYS A C 1
ATOM 714 O O . LYS A 1 89 ? -0.825 1.633 -5.457 1.00 93.44 89 LYS A O 1
ATOM 719 N N . MET A 1 90 ? -0.598 2.076 -3.268 1.00 95.81 90 MET A N 1
ATOM 720 C CA . MET A 1 90 ? 0.116 0.835 -2.959 1.00 95.81 90 MET A CA 1
ATOM 721 C C . MET A 1 90 ? -0.787 -0.397 -3.086 1.00 95.81 90 MET A C 1
ATOM 723 O O . MET A 1 90 ? -0.325 -1.426 -3.561 1.00 95.81 90 MET A O 1
ATOM 727 N N . MET A 1 91 ? -2.078 -0.297 -2.760 1.00 95.81 91 MET A N 1
ATOM 728 C CA . MET A 1 91 ? -3.035 -1.384 -3.009 1.00 95.81 91 MET A CA 1
ATOM 729 C C . MET A 1 91 ? -3.181 -1.695 -4.500 1.00 95.81 91 MET A C 1
ATOM 731 O O . MET A 1 91 ? -3.132 -2.861 -4.883 1.00 95.81 91 MET A O 1
ATOM 735 N N . ARG A 1 92 ? -3.273 -0.666 -5.354 1.00 91.25 92 ARG A N 1
ATOM 736 C CA . ARG A 1 92 ? -3.250 -0.855 -6.816 1.00 91.25 92 ARG A CA 1
ATOM 737 C C . ARG A 1 92 ? -1.954 -1.505 -7.281 1.00 91.25 92 ARG A C 1
ATOM 739 O O . ARG A 1 92 ? -1.993 -2.436 -8.069 1.00 91.25 92 ARG A O 1
ATOM 746 N N . PHE A 1 93 ? -0.817 -1.053 -6.756 1.00 93.81 93 PHE A N 1
ATOM 747 C CA . PHE A 1 93 ? 0.486 -1.648 -7.056 1.00 93.81 93 PHE A CA 1
ATOM 748 C C . PHE A 1 93 ? 0.568 -3.132 -6.646 1.00 93.81 93 PHE A C 1
ATOM 750 O O . PHE A 1 93 ? 1.167 -3.942 -7.350 1.00 93.81 93 PHE A O 1
ATOM 757 N N . LEU A 1 94 ? -0.061 -3.514 -5.531 1.00 94.38 94 LEU A N 1
ATOM 758 C CA . LEU A 1 94 ? -0.185 -4.915 -5.117 1.00 94.38 94 LEU A CA 1
ATOM 759 C C . LEU A 1 94 ? -1.183 -5.718 -5.971 1.00 94.38 94 LEU A C 1
ATOM 761 O O . LEU A 1 94 ? -1.265 -6.934 -5.807 1.00 94.38 94 LEU A O 1
ATOM 765 N N . GLY A 1 95 ? -1.897 -5.082 -6.901 1.00 91.75 95 GLY A N 1
ATOM 766 C CA . GLY A 1 95 ? -2.888 -5.730 -7.757 1.00 91.75 95 GLY A CA 1
ATOM 767 C C . GLY A 1 95 ? -4.217 -5.991 -7.053 1.00 91.75 95 GLY A C 1
ATOM 768 O O . GLY A 1 95 ? -4.921 -6.928 -7.413 1.00 91.75 95 GLY A O 1
ATOM 769 N N . ALA A 1 96 ? -4.565 -5.205 -6.030 1.00 93.00 96 ALA A N 1
ATOM 770 C CA . ALA A 1 96 ? -5.901 -5.276 -5.452 1.00 93.00 96 ALA A CA 1
ATOM 771 C C . ALA A 1 96 ? -6.947 -4.941 -6.528 1.00 93.00 96 ALA A C 1
ATOM 773 O O . ALA A 1 96 ? -6.796 -3.959 -7.252 1.00 93.00 96 ALA A O 1
ATOM 774 N N . THR A 1 97 ? -8.018 -5.730 -6.597 1.00 92.31 97 THR A N 1
ATOM 775 C CA . THR A 1 97 ? -9.158 -5.512 -7.510 1.00 92.31 97 THR A CA 1
ATOM 776 C C . THR A 1 97 ? -10.311 -4.784 -6.818 1.00 92.31 97 THR A C 1
ATOM 778 O O . THR A 1 97 ? -11.046 -4.015 -7.434 1.00 92.31 97 THR A O 1
ATOM 781 N N . ARG A 1 98 ? -10.439 -4.960 -5.500 1.00 93.00 98 ARG A N 1
ATOM 782 C CA . ARG A 1 98 ? -11.483 -4.364 -4.663 1.00 93.00 98 ARG A CA 1
ATOM 783 C C . ARG A 1 98 ? -10.918 -4.001 -3.296 1.00 93.00 98 ARG A C 1
ATOM 785 O O . ARG A 1 98 ? -10.143 -4.764 -2.725 1.00 93.00 98 ARG A O 1
ATOM 792 N N . ILE A 1 99 ? -11.340 -2.862 -2.748 1.00 94.12 99 ILE A N 1
ATOM 793 C CA . ILE A 1 99 ? -11.061 -2.469 -1.361 1.00 94.12 99 ILE A CA 1
ATOM 794 C C . ILE A 1 99 ? -12.365 -2.069 -0.691 1.00 94.12 99 ILE A C 1
ATOM 796 O O . ILE A 1 99 ? -13.081 -1.198 -1.181 1.00 94.12 99 ILE A O 1
ATOM 800 N N . ARG A 1 100 ? -12.623 -2.635 0.485 1.00 95.00 100 ARG A N 1
ATOM 801 C CA . ARG A 1 100 ? -13.688 -2.185 1.3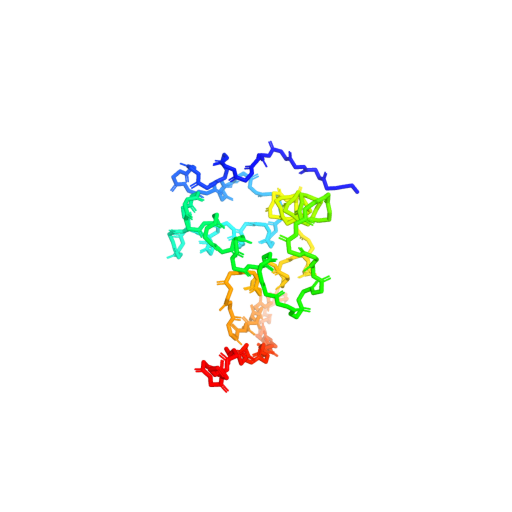76 1.00 95.00 100 ARG A CA 1
ATOM 802 C C . ARG A 1 100 ? -13.076 -1.624 2.653 1.00 95.00 100 ARG A C 1
ATOM 804 O O . ARG A 1 100 ? -12.370 -2.336 3.360 1.00 95.00 100 ARG A O 1
ATOM 811 N N . PHE A 1 101 ? -13.370 -0.366 2.957 1.00 93.75 101 PHE A N 1
ATOM 812 C CA . PHE A 1 101 ? -13.076 0.213 4.262 1.00 93.75 101 PHE A CA 1
ATOM 813 C C . PHE A 1 101 ? -14.287 0.021 5.156 1.00 93.75 101 PHE A C 1
ATOM 815 O O . PHE A 1 101 ? -15.384 0.438 4.793 1.00 93.75 101 PHE A O 1
ATOM 822 N N . SER A 1 102 ? -14.073 -0.566 6.327 1.00 94.81 102 SER A N 1
ATOM 823 C CA . SER A 1 102 ? -15.074 -0.654 7.384 1.00 94.81 102 SER A CA 1
ATOM 824 C C . SER A 1 102 ? -14.510 0.010 8.631 1.00 94.81 102 SER A C 1
ATOM 826 O O . SER A 1 102 ? -13.372 -0.257 9.013 1.00 94.81 102 SER A O 1
ATOM 828 N N . VAL A 1 103 ? -15.292 0.888 9.250 1.00 94.44 103 VAL A N 1
ATOM 829 C CA . VAL A 1 103 ? -14.934 1.564 10.497 1.00 94.44 103 VAL A CA 1
ATOM 830 C C . VAL A 1 103 ? -16.052 1.338 11.499 1.00 94.44 103 VAL A C 1
ATOM 832 O O . VAL A 1 103 ? -17.214 1.644 11.231 1.00 94.44 103 VAL A O 1
ATOM 835 N N . GLU A 1 104 ? -15.683 0.824 12.665 1.00 97.31 104 GLU A N 1
ATOM 836 C CA . GLU A 1 104 ? -16.546 0.783 13.835 1.00 97.31 104 GLU A CA 1
ATOM 837 C C . GLU A 1 104 ? -16.175 1.941 14.763 1.00 97.31 104 GLU A C 1
ATOM 839 O O . GLU A 1 104 ? -15.014 2.126 15.127 1.00 97.31 104 GLU A O 1
ATOM 844 N N . LEU A 1 105 ? -17.166 2.754 15.113 1.00 96.06 105 LEU A N 1
ATOM 845 C CA . LEU A 1 105 ? -17.007 3.909 15.985 1.00 96.06 105 LEU A CA 1
ATOM 846 C C . LEU A 1 105 ? -17.815 3.689 17.253 1.00 96.06 105 LEU A C 1
ATOM 848 O O . LEU A 1 105 ? -19.031 3.505 17.187 1.00 96.06 105 LEU A O 1
ATOM 852 N N . THR A 1 106 ? -17.149 3.798 18.399 1.00 97.69 106 THR A N 1
ATOM 853 C CA . THR A 1 106 ? -17.807 3.875 19.705 1.00 97.69 106 THR A CA 1
ATOM 854 C C . THR A 1 106 ? -17.763 5.314 20.197 1.00 97.69 106 THR A C 1
ATOM 856 O O . THR A 1 106 ? -16.696 5.846 20.495 1.00 97.69 106 THR A O 1
ATOM 859 N N . ILE A 1 107 ? -18.927 5.956 20.288 1.00 97.12 107 ILE A N 1
ATOM 860 C CA . ILE A 1 107 ? -19.075 7.304 20.846 1.00 97.12 107 ILE A CA 1
ATOM 861 C C . ILE A 1 107 ? -20.008 7.211 22.053 1.00 97.12 107 ILE A C 1
ATOM 863 O O . ILE A 1 107 ? -21.199 6.915 21.924 1.00 97.12 107 ILE A O 1
ATOM 867 N N . ARG A 1 108 ? -19.465 7.473 23.250 1.00 95.38 108 ARG A N 1
ATOM 868 C CA . ARG A 1 108 ? -20.135 7.222 24.539 1.00 95.38 108 ARG A CA 1
ATOM 869 C C . ARG A 1 108 ? -20.567 5.750 24.641 1.00 95.38 108 ARG A C 1
ATOM 871 O O . ARG A 1 108 ? -19.713 4.882 24.731 1.00 95.38 108 ARG A O 1
ATOM 878 N N .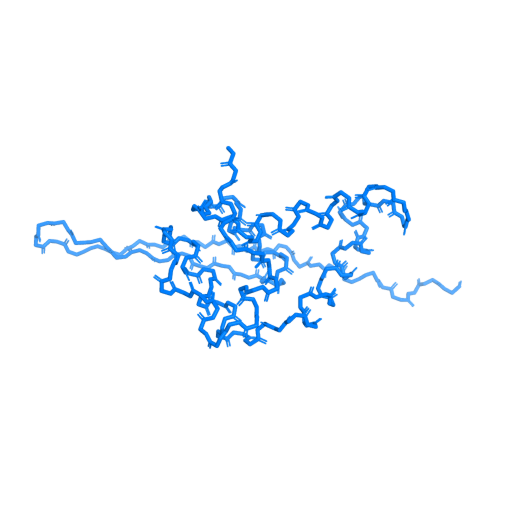 LYS A 1 109 ? -21.875 5.472 24.615 1.00 96.25 109 LYS A N 1
ATOM 879 C CA . LYS A 1 109 ? -22.461 4.118 24.662 1.00 96.25 109 LYS A CA 1
ATOM 880 C C . LYS A 1 109 ? -23.033 3.661 23.315 1.00 96.25 109 LYS A C 1
ATOM 882 O O . LYS A 1 109 ? -23.691 2.629 23.255 1.00 96.25 109 LYS A O 1
ATOM 887 N N . LYS A 1 110 ? -22.850 4.446 22.248 1.00 96.88 110 LYS A N 1
ATOM 888 C CA . LYS A 1 110 ? -23.372 4.127 20.919 1.00 96.88 110 LYS A CA 1
ATOM 889 C C . LYS A 1 110 ? -22.243 3.595 20.047 1.00 96.88 110 LYS A C 1
ATOM 891 O O . LYS A 1 110 ? -21.267 4.305 19.812 1.00 96.88 110 LYS A O 1
ATOM 896 N N . VAL A 1 111 ? -22.422 2.377 19.551 1.00 97.62 111 VAL A N 1
ATOM 897 C CA . VAL A 1 111 ? -21.576 1.782 18.516 1.00 97.62 111 VAL A CA 1
ATOM 898 C C . VAL A 1 111 ? -22.258 1.992 17.167 1.00 97.62 111 VAL A C 1
ATOM 900 O O . VAL A 1 111 ? -23.465 1.786 17.037 1.00 97.62 111 VAL A O 1
ATOM 903 N N . THR A 1 112 ? -21.510 2.452 16.169 1.00 97.62 112 THR A N 1
ATOM 904 C CA . THR A 1 112 ? -21.981 2.572 14.782 1.00 97.62 112 THR A CA 1
ATOM 905 C C . THR A 1 112 ? -20.948 1.986 13.839 1.00 97.62 112 THR A C 1
ATOM 907 O O . THR A 1 112 ? -19.751 2.141 14.074 1.00 97.62 112 THR A O 1
ATOM 910 N N . GLN A 1 113 ? -21.408 1.349 12.770 1.00 97.38 113 GLN A N 1
ATOM 911 C CA . GLN A 1 113 ? -20.553 0.801 11.727 1.00 97.38 113 GLN A CA 1
ATOM 912 C C . GLN A 1 113 ? -20.815 1.546 10.425 1.00 97.38 113 GLN A C 1
ATOM 914 O O . GLN A 1 113 ? -21.965 1.770 10.049 1.00 97.38 113 GLN A O 1
ATOM 919 N N . HIS A 1 114 ? -19.739 1.921 9.745 1.00 96.38 114 HIS A N 1
ATOM 920 C CA . HIS A 1 114 ? -19.778 2.606 8.458 1.00 96.38 114 HIS A CA 1
ATOM 921 C C . HIS A 1 114 ? -18.836 1.883 7.513 1.00 96.38 114 HIS A C 1
ATOM 923 O O . HIS A 1 114 ? -17.747 1.472 7.918 1.00 96.38 114 HIS A O 1
ATOM 929 N N . SER A 1 115 ? -19.228 1.728 6.253 1.00 95.56 115 SER A N 1
ATOM 930 C CA . SER A 1 115 ? -18.328 1.169 5.253 1.00 95.56 115 SER A CA 1
ATOM 931 C C . SER A 1 115 ? -18.468 1.856 3.911 1.00 95.56 115 SER A C 1
ATOM 933 O O . SER A 1 115 ? -19.571 2.220 3.512 1.00 95.56 115 SER A O 1
ATOM 935 N N . VAL A 1 116 ? -17.348 1.981 3.211 1.00 94.75 116 VAL A N 1
ATOM 936 C CA . VAL A 1 116 ? -17.277 2.445 1.828 1.00 94.75 116 VAL A CA 1
ATOM 937 C C . VAL A 1 116 ? -16.468 1.444 1.020 1.00 94.75 116 VAL A C 1
ATOM 939 O O . VAL A 1 116 ? -15.548 0.804 1.534 1.00 94.75 116 VAL A O 1
ATOM 942 N N . GLU A 1 117 ? -16.822 1.297 -0.245 1.00 93.25 117 GLU A N 1
ATOM 943 C CA . GLU A 1 117 ? -16.184 0.362 -1.154 1.00 93.25 117 GLU A CA 1
ATOM 944 C C . GLU A 1 117 ? -15.645 1.083 -2.382 1.00 93.25 117 GLU A C 1
ATOM 946 O O . GLU A 1 117 ? -16.273 1.995 -2.914 1.00 93.25 117 GLU A O 1
ATOM 951 N N . LEU A 1 118 ? -14.467 0.650 -2.817 1.00 90.00 118 LEU A N 1
ATOM 952 C CA . LEU A 1 118 ? -13.807 1.080 -4.034 1.00 90.00 118 LEU A CA 1
ATOM 953 C C . LEU A 1 118 ? -13.551 -0.157 -4.890 1.00 90.00 118 LEU A C 1
ATOM 955 O O . LEU A 1 118 ? -12.991 -1.150 -4.415 1.00 90.00 118 LEU A O 1
ATOM 959 N N . GLN A 1 119 ? -13.923 -0.076 -6.160 1.00 89.25 119 GLN A N 1
ATOM 960 C CA . GLN A 1 119 ? -13.546 -1.056 -7.169 1.00 89.25 119 GLN A CA 1
ATOM 961 C C . GLN A 1 119 ? -12.432 -0.463 -8.022 1.00 89.25 119 GLN A C 1
ATOM 963 O O . GLN A 1 119 ? -12.487 0.710 -8.401 1.00 89.25 119 GLN A O 1
ATOM 968 N N . PHE A 1 120 ? -11.407 -1.259 -8.302 1.00 80.94 120 PHE A N 1
ATOM 969 C CA . PHE A 1 120 ? -10.436 -0.911 -9.323 1.00 80.94 120 PHE A CA 1
ATOM 970 C C . PHE A 1 120 ? -10.921 -1.495 -10.641 1.00 80.94 120 PHE A C 1
ATOM 972 O O . PHE A 1 120 ? -11.266 -2.669 -10.708 1.00 80.94 120 PHE A O 1
ATOM 979 N N . SER A 1 121 ? -10.966 -0.668 -11.682 1.00 74.94 121 SER A N 1
ATOM 980 C CA . SER A 1 121 ? -11.191 -1.143 -13.045 1.00 74.94 121 SER A CA 1
ATOM 981 C C . SER A 1 121 ? -10.139 -2.202 -13.383 1.00 74.94 121 SER A C 1
ATOM 983 O O . SER A 1 121 ? -8.945 -1.941 -13.185 1.00 74.94 121 SER A O 1
ATOM 985 N N . GLU A 1 122 ? -10.579 -3.369 -13.859 1.00 59.00 122 GLU A N 1
ATOM 986 C CA . GLU A 1 122 ? -9.695 -4.461 -14.272 1.00 59.00 122 GLU A CA 1
ATOM 987 C C . GLU A 1 122 ? -8.635 -3.940 -15.250 1.00 59.00 122 GLU A C 1
ATOM 989 O O . GLU A 1 122 ? -8.923 -3.152 -16.155 1.00 59.00 122 GLU A O 1
ATOM 994 N N . HIS A 1 123 ? -7.381 -4.339 -15.036 1.00 55.53 123 HIS A N 1
ATOM 995 C CA . HIS A 1 123 ? -6.365 -4.213 -16.072 1.00 55.53 123 HIS A CA 1
ATOM 996 C C . HIS A 1 123 ? -6.744 -5.203 -17.170 1.00 55.53 123 HIS A C 1
ATOM 998 O O . HIS A 1 123 ? -6.633 -6.406 -16.962 1.00 55.53 123 HIS A O 1
ATOM 1004 N N . GLN A 1 124 ? -7.226 -4.702 -18.309 1.00 42.38 124 GLN A N 1
ATOM 1005 C CA . GLN A 1 124 ? -7.259 -5.506 -19.525 1.00 42.38 124 GLN A CA 1
ATOM 1006 C C . GLN A 1 124 ? -5.804 -5.832 -19.870 1.00 42.38 124 GLN A C 1
ATOM 1008 O O . GLN A 1 124 ? -5.024 -4.929 -20.184 1.00 42.38 124 GLN A O 1
ATOM 1013 N N . GLU A 1 125 ? -5.416 -7.100 -19.732 1.00 47.19 125 GLU A N 1
ATOM 1014 C CA . GLU A 1 125 ? -4.195 -7.584 -20.367 1.00 47.19 125 GLU A CA 1
ATOM 1015 C C . GLU A 1 125 ? -4.330 -7.307 -21.874 1.00 47.19 125 GLU A C 1
ATOM 1017 O O . GLU A 1 125 ? -5.408 -7.532 -22.429 1.00 47.19 125 GLU A O 1
ATOM 1022 N N . PRO A 1 126 ? -3.311 -6.742 -22.541 1.00 41.91 126 PRO A N 1
ATOM 1023 C CA . PRO A 1 126 ? -3.374 -6.571 -23.984 1.00 41.91 126 PRO A CA 1
ATOM 1024 C C . PRO A 1 126 ? -3.505 -7.952 -24.631 1.00 41.91 126 PRO A C 1
ATOM 1026 O O . PRO A 1 126 ? -2.666 -8.819 -24.386 1.00 41.91 126 PRO A O 1
ATOM 1029 N N . ASP A 1 127 ? -4.552 -8.143 -25.438 1.00 39.25 127 ASP A N 1
ATOM 1030 C CA . ASP A 1 127 ? -4.755 -9.357 -26.227 1.00 39.25 127 ASP A CA 1
ATOM 1031 C C . ASP A 1 127 ? -3.472 -9.682 -27.011 1.00 39.25 127 ASP A C 1
ATOM 1033 O O . ASP A 1 127 ? -2.971 -8.850 -27.773 1.00 39.25 127 ASP A O 1
ATOM 1037 N N . GLU A 1 128 ? -2.938 -10.899 -26.853 1.00 47.38 128 GLU A N 1
ATOM 1038 C CA . GLU A 1 128 ? -1.778 -11.426 -27.598 1.00 47.38 128 GLU A CA 1
ATOM 1039 C C . GLU A 1 128 ? -2.102 -11.705 -29.088 1.00 47.38 128 GLU A C 1
ATOM 1041 O O . GLU A 1 128 ? -1.675 -12.698 -29.685 1.00 47.38 128 GLU A O 1
ATOM 1046 N N . HIS A 1 129 ? -2.866 -10.824 -29.730 1.00 47.06 129 HIS A N 1
ATOM 1047 C CA . HIS A 1 129 ? -3.249 -10.927 -31.131 1.00 47.06 129 HIS A CA 1
ATOM 1048 C C . HIS A 1 129 ? -2.869 -9.678 -31.919 1.00 47.06 129 HIS A C 1
ATOM 1050 O O . HIS A 1 129 ? -3.716 -8.953 -32.421 1.00 47.06 129 HIS A O 1
ATOM 1056 N N . GLU A 1 130 ? -1.567 -9.509 -32.131 1.00 43.25 130 GLU A N 1
ATOM 1057 C CA . GLU A 1 130 ? -1.072 -9.035 -33.423 1.00 43.25 130 GLU A CA 1
ATOM 1058 C C . GLU A 1 130 ? 0.293 -9.685 -33.690 1.00 43.25 130 GLU A C 1
ATOM 1060 O O . GLU A 1 130 ? 1.274 -9.434 -32.988 1.00 43.25 130 GLU A O 1
ATOM 1065 N N . LYS A 1 131 ? 0.292 -10.627 -34.643 1.00 40.81 131 LYS A N 1
ATOM 1066 C CA . LYS A 1 131 ? 1.481 -11.283 -35.201 1.00 40.81 131 LYS A CA 1
ATOM 1067 C C . LYS A 1 131 ? 2.153 -10.378 -36.221 1.00 40.81 131 LYS A C 1
ATOM 1069 O O . LYS A 1 131 ? 1.405 -9.745 -36.997 1.00 40.81 131 LYS A O 1
#

pLDDT: mean 88.83, std 14.2, range [39.25, 97.69]